Protein AF-A0AAU5LU42-F1 (afdb_monomer)

pLDDT: mean 83.73, std 10.4, range [56.16, 94.12]

Foldseek 3Di:
DDPVVVVVVLVVQQVVLLVVLLVQLLVLCCVQPVPFQDFDQDPVVRDTDGRHDPVSVVSSLVSLLVSLLVSLVRYDLCSQLVSNLVSNLVSQLVVVVVPDPPPCSVVVSVVSSVVSNVSSNVSSVVSVVVVPDDD

Nearest PDB structures (foldseek):
  3pmc-assembly1_B  TM=4.177E-01  e=9.826E+00  Bacillus anthracis

Mean predicted aligned error: 7.64 Å

Structure (mmCIF, N/CA/C/O backbone):
data_AF-A0AAU5LU42-F1
#
_entry.id   AF-A0AAU5LU42-F1
#
loop_
_atom_site.group_PDB
_atom_site.id
_atom_site.type_symbol
_atom_site.label_atom_id
_atom_site.label_alt_id
_atom_site.label_comp_id
_atom_site.label_asym_id
_atom_site.label_entity_id
_atom_site.label_seq_id
_atom_site.pdbx_PDB_ins_code
_atom_site.Cartn_x
_atom_site.Cartn_y
_atom_site.Cartn_z
_atom_site.occupancy
_atom_site.B_iso_or_equiv
_atom_site.auth_seq_id
_atom_site.auth_comp_id
_atom_site.auth_asym_id
_atom_site.auth_atom_id
_atom_site.pdbx_PDB_model_num
ATOM 1 N N . MET A 1 1 ? -8.216 -5.934 38.697 1.00 56.16 1 MET A N 1
ATOM 2 C CA . MET A 1 1 ? -7.639 -6.221 37.363 1.00 56.16 1 MET A CA 1
ATOM 3 C C . MET A 1 1 ? -6.883 -4.977 36.913 1.00 56.16 1 MET A C 1
ATOM 5 O O . MET A 1 1 ? -7.514 -3.939 36.776 1.00 56.16 1 MET A O 1
ATOM 9 N N . ASN A 1 2 ? -5.550 -5.034 36.809 1.00 65.69 2 ASN A N 1
ATOM 10 C CA . ASN A 1 2 ? -4.709 -3.834 36.674 1.00 65.69 2 ASN A CA 1
ATOM 11 C C . ASN A 1 2 ? -4.665 -3.318 35.228 1.00 65.69 2 ASN A C 1
ATOM 13 O O . ASN A 1 2 ? -4.512 -4.085 34.277 1.00 65.69 2 ASN A O 1
ATOM 17 N N . THR A 1 3 ? -4.756 -2.000 35.073 1.00 76.44 3 THR A N 1
ATOM 18 C CA . THR A 1 3 ? -4.705 -1.263 33.797 1.00 76.44 3 THR A CA 1
ATOM 19 C C . THR A 1 3 ? -3.445 -1.558 32.974 1.00 76.44 3 THR A C 1
ATOM 21 O O . THR A 1 3 ? -3.492 -1.578 31.743 1.00 76.44 3 THR A O 1
ATOM 24 N N . THR A 1 4 ? -2.337 -1.890 33.636 1.00 75.88 4 THR A N 1
ATOM 25 C CA . THR A 1 4 ? -1.060 -2.273 33.016 1.00 75.88 4 THR A CA 1
ATOM 26 C C . THR A 1 4 ? -1.141 -3.567 32.198 1.00 75.88 4 THR A C 1
ATOM 28 O O . THR A 1 4 ? -0.549 -3.654 31.122 1.00 75.88 4 THR A O 1
ATOM 31 N N . THR A 1 5 ? -1.915 -4.561 32.640 1.00 76.81 5 THR A N 1
ATOM 32 C CA . THR A 1 5 ? -2.048 -5.851 31.938 1.00 76.81 5 THR A CA 1
ATOM 33 C C . THR A 1 5 ? -2.877 -5.720 30.656 1.00 76.81 5 THR A C 1
ATOM 35 O O . THR A 1 5 ? -2.585 -6.372 29.652 1.00 76.81 5 THR A O 1
ATOM 38 N N . VAL A 1 6 ? -3.888 -4.844 30.667 1.00 73.69 6 VAL A N 1
ATOM 39 C CA . VAL A 1 6 ? -4.744 -4.554 29.504 1.00 73.69 6 VAL A CA 1
ATOM 40 C C . VAL A 1 6 ? -3.960 -3.793 28.432 1.00 73.69 6 VAL A C 1
ATOM 42 O O . VAL A 1 6 ? -3.995 -4.178 27.263 1.00 73.69 6 VAL A O 1
ATOM 45 N N . ALA A 1 7 ? -3.190 -2.773 28.827 1.00 71.62 7 ALA A N 1
ATOM 46 C CA . ALA A 1 7 ? -2.349 -2.005 27.907 1.00 71.62 7 ALA A CA 1
ATOM 47 C C . ALA A 1 7 ? -1.304 -2.888 27.205 1.00 71.62 7 ALA A C 1
ATOM 49 O O . ALA A 1 7 ? -1.154 -2.824 25.985 1.00 71.62 7 ALA A O 1
ATOM 50 N N . LYS A 1 8 ? -0.642 -3.780 27.955 1.00 73.56 8 LYS A N 1
ATOM 51 C CA . LYS A 1 8 ? 0.361 -4.705 27.408 1.00 73.56 8 LYS A CA 1
ATOM 52 C C . LYS A 1 8 ? -0.242 -5.697 26.406 1.00 73.56 8 LYS A C 1
ATOM 54 O O . LYS A 1 8 ? 0.364 -5.964 25.372 1.00 73.56 8 LYS A O 1
ATOM 59 N N . ARG A 1 9 ? -1.457 -6.199 26.668 1.00 77.31 9 ARG A N 1
ATOM 60 C CA . ARG A 1 9 ? -2.180 -7.086 25.740 1.00 77.31 9 ARG A CA 1
ATOM 61 C C . ARG A 1 9 ? -2.558 -6.366 24.443 1.00 77.31 9 ARG A C 1
ATOM 63 O O . ARG A 1 9 ? -2.361 -6.931 23.373 1.00 77.31 9 ARG A O 1
ATOM 70 N N . LYS A 1 10 ? -3.039 -5.122 24.539 1.00 78.25 10 LYS A N 1
ATOM 71 C CA . LYS A 1 10 ? -3.389 -4.291 23.376 1.00 78.25 10 LYS A CA 1
ATOM 72 C C . LYS A 1 10 ? -2.162 -3.957 22.517 1.00 78.25 10 LYS A C 1
ATOM 74 O O . LYS A 1 10 ? -2.229 -4.047 21.297 1.00 78.25 10 LYS A O 1
ATOM 79 N N . ALA A 1 11 ? -1.035 -3.627 23.149 1.00 78.94 11 ALA A N 1
ATOM 80 C CA . ALA A 1 11 ? 0.227 -3.400 22.446 1.00 78.94 11 ALA A CA 1
ATOM 81 C C . ALA A 1 11 ? 0.723 -4.673 21.737 1.00 78.94 11 ALA A C 1
ATOM 83 O O . ALA A 1 11 ? 1.145 -4.612 20.587 1.00 78.94 11 ALA A O 1
ATOM 84 N N . GLY A 1 12 ? 0.609 -5.835 22.392 1.00 82.38 12 GLY A N 1
ATOM 85 C CA . GLY A 1 12 ? 0.954 -7.124 21.789 1.00 82.38 12 GLY A CA 1
ATOM 86 C C . GLY A 1 12 ? 0.095 -7.469 20.568 1.00 82.38 12 GLY A C 1
ATOM 87 O O . GLY A 1 12 ? 0.631 -7.906 19.553 1.00 82.38 12 GLY A O 1
ATOM 88 N N . SER A 1 13 ? -1.221 -7.232 20.629 1.00 85.56 13 SER A N 1
ATOM 89 C CA . SER A 1 13 ? -2.112 -7.467 19.485 1.00 85.56 13 SER A CA 1
ATOM 90 C C . SER A 1 13 ? -1.871 -6.492 18.331 1.00 85.56 13 SER A C 1
ATOM 92 O O . SER A 1 13 ? -1.933 -6.903 17.176 1.00 85.56 13 SER A O 1
ATOM 94 N N . GLU A 1 14 ? -1.567 -5.224 18.632 1.00 89.19 14 GLU A N 1
ATOM 95 C CA . GLU A 1 14 ? -1.242 -4.220 17.610 1.00 89.19 14 GLU A CA 1
ATOM 96 C C . GLU A 1 14 ? 0.064 -4.581 16.893 1.00 89.19 14 GLU A C 1
ATOM 98 O O . GLU A 1 14 ? 0.116 -4.560 15.668 1.00 89.19 14 GLU A O 1
ATOM 103 N N . LEU A 1 15 ? 1.097 -4.988 17.640 1.00 90.81 15 LEU A N 1
ATOM 104 C CA . LEU A 1 15 ? 2.370 -5.420 17.064 1.00 90.81 15 LEU A CA 1
ATOM 105 C C . LEU A 1 15 ? 2.199 -6.657 16.176 1.00 90.81 15 LEU A C 1
ATOM 107 O O . LEU A 1 15 ? 2.708 -6.685 15.060 1.00 90.81 15 LEU A O 1
ATOM 111 N N . ALA A 1 16 ? 1.462 -7.667 16.646 1.00 91.56 16 ALA A N 1
ATOM 112 C CA . ALA A 1 16 ? 1.197 -8.867 15.857 1.00 91.56 16 ALA A CA 1
ATOM 113 C C . ALA A 1 16 ? 0.452 -8.538 14.554 1.00 91.56 16 ALA A C 1
ATOM 115 O O . ALA A 1 16 ? 0.793 -9.060 13.493 1.00 91.56 16 ALA A O 1
ATOM 116 N N . GLY A 1 17 ? -0.533 -7.639 14.612 1.00 91.56 17 GLY A N 1
ATOM 117 C CA . GLY A 1 17 ? -1.244 -7.203 13.417 1.00 91.56 17 GLY A CA 1
ATOM 118 C C . GLY A 1 17 ? -0.392 -6.332 12.488 1.00 91.56 17 GLY A C 1
ATOM 119 O O . GLY A 1 17 ? -0.487 -6.495 11.275 1.00 91.56 17 GLY A O 1
ATOM 120 N N . ALA A 1 18 ? 0.494 -5.484 13.019 1.00 91.12 18 ALA A N 1
ATOM 121 C CA . ALA A 1 18 ? 1.462 -4.729 12.223 1.00 91.12 18 ALA A CA 1
ATOM 122 C C . ALA A 1 18 ? 2.446 -5.656 11.489 1.00 91.12 18 ALA A C 1
ATOM 124 O O . ALA A 1 18 ? 2.727 -5.445 10.312 1.00 91.12 18 ALA A O 1
ATOM 125 N N . LEU A 1 19 ? 2.919 -6.718 12.150 1.00 93.62 19 LEU A N 1
ATOM 126 C CA . LEU A 1 19 ? 3.769 -7.737 11.527 1.00 93.62 19 LEU A CA 1
ATOM 127 C C . LEU A 1 19 ? 3.023 -8.503 10.430 1.00 93.62 19 LEU A C 1
ATOM 129 O O . LEU A 1 19 ? 3.553 -8.671 9.335 1.00 93.62 19 LEU A O 1
ATOM 133 N N . ALA A 1 20 ? 1.781 -8.920 10.685 1.00 93.88 20 ALA A N 1
ATOM 134 C CA . ALA A 1 20 ? 0.955 -9.573 9.670 1.00 93.88 20 ALA A CA 1
ATOM 135 C C . ALA A 1 20 ? 0.710 -8.656 8.457 1.00 93.88 20 ALA A C 1
ATOM 137 O O . ALA A 1 20 ? 0.794 -9.106 7.315 1.00 93.88 20 ALA A O 1
ATOM 138 N N . LEU A 1 21 ? 0.466 -7.364 8.698 1.00 94.12 21 LEU A N 1
ATOM 139 C CA . LEU A 1 21 ? 0.312 -6.355 7.652 1.00 94.12 21 LEU A CA 1
ATOM 140 C C . LEU A 1 21 ? 1.599 -6.167 6.841 1.00 94.12 21 LEU A C 1
ATOM 142 O O . LEU A 1 21 ? 1.535 -6.077 5.615 1.00 94.12 21 LEU A O 1
ATOM 146 N N . ALA A 1 22 ? 2.757 -6.137 7.501 1.00 92.88 22 ALA A N 1
ATOM 147 C CA . ALA A 1 22 ? 4.048 -6.058 6.829 1.00 92.88 22 ALA A CA 1
ATOM 148 C C . ALA A 1 22 ? 4.255 -7.262 5.898 1.00 92.88 22 ALA A C 1
ATOM 150 O O . ALA A 1 22 ? 4.528 -7.085 4.713 1.00 92.88 22 ALA A O 1
ATOM 151 N N . VAL A 1 23 ? 4.030 -8.481 6.398 1.00 93.50 23 VAL A N 1
ATOM 152 C CA . VA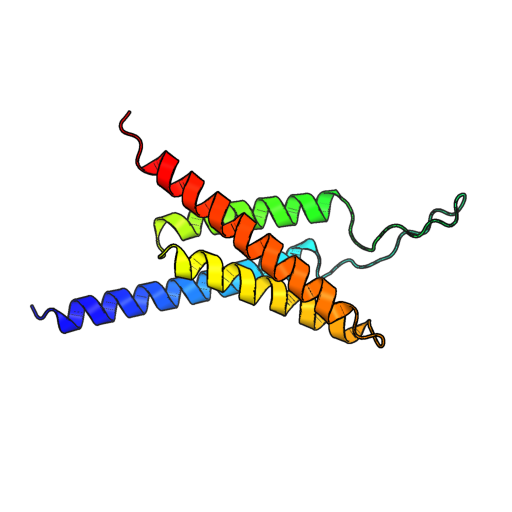L A 1 23 ? 4.145 -9.707 5.592 1.00 93.50 23 VAL A CA 1
ATOM 153 C C . VAL A 1 23 ? 3.184 -9.681 4.403 1.00 93.50 23 VAL A C 1
ATOM 155 O O . VAL A 1 23 ? 3.606 -9.947 3.283 1.00 93.50 23 VAL A O 1
ATOM 158 N N . ALA A 1 24 ? 1.918 -9.308 4.611 1.00 93.12 24 ALA A N 1
ATOM 159 C CA . ALA A 1 24 ? 0.931 -9.231 3.533 1.00 93.12 24 ALA A CA 1
ATOM 160 C C . ALA A 1 24 ? 1.307 -8.188 2.464 1.00 93.12 24 ALA A C 1
ATOM 162 O O . ALA A 1 24 ? 1.178 -8.443 1.267 1.00 93.12 24 ALA A O 1
ATOM 163 N N . THR A 1 25 ? 1.811 -7.027 2.888 1.00 91.12 25 THR A N 1
ATOM 164 C CA . THR A 1 25 ? 2.233 -5.952 1.978 1.00 91.12 25 THR A CA 1
ATOM 165 C C . THR A 1 25 ? 3.439 -6.382 1.144 1.00 91.12 25 THR A C 1
ATOM 167 O O . THR A 1 25 ? 3.420 -6.240 -0.077 1.00 91.12 25 THR A O 1
ATOM 170 N N . GLY A 1 26 ? 4.460 -6.964 1.781 1.00 89.00 26 GLY A N 1
ATOM 171 C CA . GLY A 1 26 ? 5.636 -7.487 1.082 1.00 89.00 26 GLY A CA 1
ATOM 172 C C . GLY A 1 26 ? 5.287 -8.637 0.135 1.00 89.00 26 GLY A C 1
ATOM 173 O O . GLY A 1 26 ? 5.724 -8.650 -1.010 1.00 89.00 26 GLY A O 1
ATOM 174 N N . ALA A 1 27 ? 4.424 -9.564 0.560 1.00 90.25 27 ALA A N 1
ATOM 175 C CA . ALA A 1 27 ? 3.953 -10.653 -0.295 1.00 90.25 27 ALA A CA 1
ATOM 176 C C . ALA A 1 27 ? 3.176 -10.147 -1.522 1.00 90.25 27 ALA A C 1
ATOM 178 O O . ALA A 1 27 ? 3.251 -10.757 -2.583 1.00 90.25 27 ALA A O 1
ATOM 179 N N . THR A 1 28 ? 2.466 -9.019 -1.402 1.00 90.62 28 THR A N 1
ATOM 180 C CA . THR A 1 28 ? 1.753 -8.404 -2.533 1.00 90.62 28 THR A CA 1
ATOM 181 C C . THR A 1 28 ? 2.725 -7.914 -3.606 1.00 90.62 28 THR A C 1
ATOM 183 O O . THR A 1 28 ? 2.473 -8.125 -4.789 1.00 90.62 28 THR A O 1
ATOM 186 N N . TRP A 1 29 ? 3.858 -7.324 -3.207 1.00 86.94 29 TRP A N 1
ATOM 187 C CA . TRP A 1 29 ? 4.927 -6.958 -4.138 1.00 86.94 29 TRP A CA 1
ATOM 188 C C . TRP A 1 29 ? 5.445 -8.188 -4.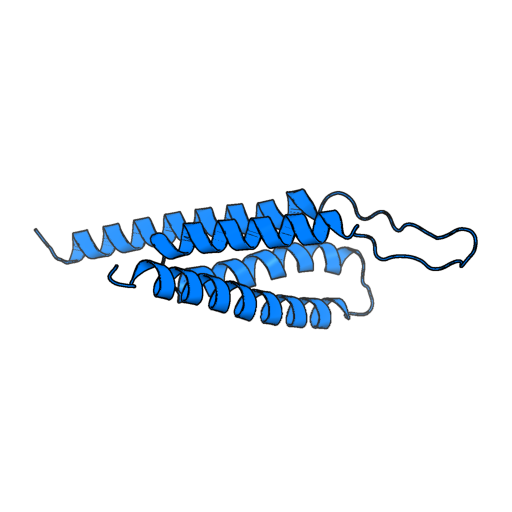894 1.00 86.94 29 TRP A C 1
ATOM 190 O O . TRP A 1 29 ? 5.346 -8.255 -6.119 1.00 86.94 29 TRP A O 1
ATOM 200 N N . TYR A 1 30 ? 5.913 -9.200 -4.160 1.00 84.50 30 TYR A N 1
ATOM 201 C CA . TYR A 1 30 ? 6.511 -10.390 -4.766 1.00 84.50 30 TYR A CA 1
ATOM 202 C C . TYR A 1 30 ? 5.524 -11.227 -5.582 1.00 84.50 30 TYR A C 1
ATOM 204 O O . TYR A 1 30 ? 5.926 -11.829 -6.568 1.00 84.50 30 TYR A O 1
ATOM 212 N N . GLY A 1 31 ? 4.244 -11.261 -5.206 1.00 86.12 31 GLY A N 1
ATOM 213 C CA . GLY A 1 31 ? 3.220 -12.033 -5.911 1.00 86.12 31 GLY A CA 1
ATOM 214 C C . GLY A 1 31 ? 2.766 -11.418 -7.236 1.00 86.12 31 GLY A C 1
ATOM 215 O O . GLY A 1 31 ? 2.296 -12.146 -8.108 1.00 86.12 31 GLY A O 1
ATOM 216 N N . TRP A 1 32 ? 2.911 -10.102 -7.411 1.00 86.75 32 TRP A N 1
ATOM 217 C CA . TRP A 1 32 ? 2.426 -9.406 -8.608 1.00 86.75 32 TRP A CA 1
ATOM 218 C C . TRP A 1 32 ? 3.530 -8.833 -9.485 1.00 86.75 32 TRP A C 1
ATOM 220 O O . TRP A 1 32 ? 3.429 -8.931 -10.702 1.00 86.75 32 TRP A O 1
ATOM 230 N N . LEU A 1 33 ? 4.546 -8.218 -8.879 1.00 81.31 33 LEU A N 1
ATOM 231 C CA . LEU A 1 33 ? 5.551 -7.421 -9.586 1.00 81.31 33 LEU A CA 1
ATOM 232 C C . LEU A 1 33 ? 6.970 -7.977 -9.410 1.00 81.31 33 LEU A C 1
ATOM 234 O O . LEU A 1 33 ? 7.827 -7.732 -10.245 1.00 81.31 33 LEU A O 1
ATOM 238 N N . GLY A 1 34 ? 7.233 -8.761 -8.363 1.00 74.38 34 GLY A N 1
ATOM 239 C CA . GLY A 1 34 ? 8.585 -9.257 -8.086 1.00 74.38 34 GLY A CA 1
ATOM 240 C C . GLY A 1 34 ? 9.062 -10.441 -8.941 1.00 74.38 34 GLY A C 1
ATOM 241 O O . GLY A 1 34 ? 10.230 -10.801 -8.837 1.00 74.38 34 GLY A O 1
ATOM 242 N N . TRP A 1 35 ? 8.203 -11.086 -9.744 1.00 72.81 35 TRP A N 1
ATOM 243 C CA . TRP A 1 35 ? 8.547 -12.349 -10.428 1.00 72.81 35 TRP A CA 1
ATOM 244 C C . TRP A 1 35 ? 8.631 -12.269 -11.955 1.00 72.81 35 TRP A C 1
ATOM 246 O O . TRP A 1 35 ? 9.409 -13.016 -12.544 1.00 72.81 35 TRP A O 1
ATOM 256 N N . ASP A 1 36 ? 7.882 -11.375 -12.599 1.00 67.12 36 ASP A N 1
ATOM 257 C CA . ASP A 1 36 ? 7.955 -11.163 -14.044 1.00 67.12 36 ASP A CA 1
ATOM 258 C C . ASP A 1 36 ? 8.352 -9.715 -14.322 1.00 67.12 36 ASP A C 1
ATOM 260 O O . ASP A 1 36 ? 7.605 -8.780 -14.044 1.00 67.12 36 ASP A O 1
ATOM 264 N N . THR A 1 37 ? 9.583 -9.555 -14.800 1.00 63.31 37 THR A N 1
ATOM 265 C CA . THR A 1 37 ? 10.199 -8.271 -15.156 1.00 63.31 37 THR A CA 1
ATOM 266 C C . THR A 1 37 ? 10.648 -8.252 -16.620 1.00 63.31 37 THR A C 1
ATOM 268 O O . THR A 1 37 ? 11.506 -7.452 -17.012 1.00 63.31 37 THR A O 1
ATOM 271 N N . GLN A 1 38 ? 10.108 -9.151 -17.451 1.00 63.84 38 GLN A N 1
ATOM 272 C CA . GLN A 1 38 ? 10.481 -9.238 -18.859 1.00 63.84 38 GLN A CA 1
ATOM 273 C C . GLN A 1 38 ? 10.014 -7.979 -19.600 1.00 63.84 38 GLN A C 1
ATOM 275 O O . GLN A 1 38 ? 8.841 -7.619 -19.599 1.00 63.84 38 GLN A O 1
ATOM 280 N N . ARG A 1 39 ? 10.948 -7.282 -20.254 1.00 59.94 39 ARG A N 1
ATOM 281 C CA . ARG A 1 39 ? 10.603 -6.147 -21.116 1.00 59.94 39 ARG A CA 1
ATOM 282 C C . ARG A 1 39 ? 10.124 -6.665 -22.462 1.00 59.94 39 ARG A C 1
ATOM 284 O O . ARG A 1 39 ? 10.912 -7.225 -23.223 1.00 59.94 39 ARG A O 1
ATOM 291 N N . THR A 1 40 ? 8.866 -6.401 -22.784 1.00 62.25 40 THR A N 1
ATOM 292 C CA . THR A 1 40 ? 8.350 -6.625 -24.133 1.00 62.25 40 THR A CA 1
ATOM 293 C C . THR A 1 40 ? 8.861 -5.519 -25.053 1.00 62.25 40 THR A C 1
ATOM 295 O O . THR A 1 40 ? 8.672 -4.326 -24.793 1.00 62.25 40 THR A O 1
ATOM 298 N N . ILE A 1 41 ? 9.532 -5.921 -26.130 1.00 62.47 41 ILE A N 1
ATOM 299 C CA . ILE A 1 41 ? 9.969 -5.023 -27.198 1.00 62.47 41 ILE A CA 1
ATOM 300 C C . ILE A 1 41 ? 9.004 -5.210 -28.357 1.00 62.47 41 ILE A C 1
ATOM 302 O O . ILE A 1 41 ? 8.887 -6.310 -28.899 1.00 62.47 41 ILE A O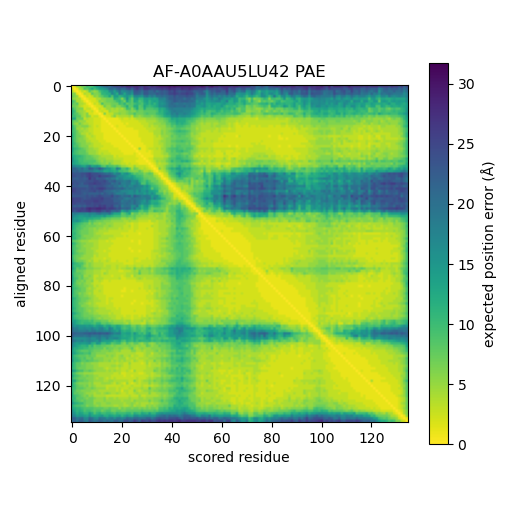 1
ATOM 306 N N . ASP A 1 42 ? 8.317 -4.137 -28.736 1.00 65.81 42 ASP A N 1
ATOM 307 C CA . ASP A 1 42 ? 7.525 -4.133 -29.958 1.00 65.81 42 ASP A CA 1
ATOM 308 C C . ASP A 1 42 ? 8.479 -4.252 -31.167 1.00 65.81 42 ASP A C 1
ATOM 310 O O . ASP A 1 42 ? 9.335 -3.382 -31.365 1.00 65.81 42 ASP A O 1
ATOM 314 N N . PRO A 1 43 ? 8.365 -5.311 -31.988 1.00 66.69 43 PRO A N 1
ATOM 315 C CA . PRO A 1 43 ? 9.280 -5.542 -33.100 1.00 66.69 43 PRO A CA 1
ATOM 316 C C . PRO A 1 43 ? 9.151 -4.496 -34.219 1.00 66.69 43 PRO A C 1
ATOM 318 O O . PRO A 1 43 ? 10.101 -4.317 -34.979 1.00 66.69 43 PRO A O 1
ATOM 321 N N . ILE A 1 44 ? 8.020 -3.791 -34.319 1.00 74.44 44 ILE A N 1
ATOM 322 C CA . ILE A 1 44 ? 7.731 -2.807 -35.370 1.00 74.44 44 ILE A CA 1
ATOM 323 C C . ILE A 1 44 ? 8.132 -1.404 -34.920 1.00 74.44 44 ILE A C 1
ATOM 325 O O . ILE A 1 44 ? 8.796 -0.682 -35.662 1.00 74.44 44 ILE A O 1
ATOM 329 N N . THR A 1 45 ? 7.734 -1.006 -33.712 1.00 77.06 45 THR A N 1
ATOM 330 C CA . THR A 1 45 ? 7.984 0.357 -33.216 1.00 77.06 45 THR A CA 1
ATOM 331 C C . THR A 1 45 ? 9.303 0.487 -32.458 1.00 77.06 45 THR A C 1
ATOM 333 O O . THR A 1 45 ? 9.722 1.604 -32.162 1.00 77.06 45 THR A O 1
ATOM 336 N N . GLN A 1 46 ? 9.963 -0.637 -32.142 1.00 68.12 46 GLN A N 1
ATOM 337 C CA . GLN A 1 46 ? 11.150 -0.708 -31.277 1.00 68.12 46 GLN A CA 1
ATOM 338 C C . GLN A 1 46 ? 10.927 -0.053 -29.900 1.00 68.12 46 GLN A C 1
ATOM 340 O O . GLN A 1 46 ? 11.880 0.220 -29.168 1.00 68.12 46 GLN A O 1
ATOM 345 N N . HIS A 1 47 ? 9.669 0.191 -29.516 1.00 57.91 47 HIS A N 1
ATOM 346 C CA . HIS A 1 47 ? 9.327 0.689 -28.196 1.00 57.91 47 HIS A CA 1
ATOM 347 C C . HIS A 1 47 ? 9.449 -0.450 -27.187 1.00 57.91 47 HIS A C 1
ATOM 349 O O . HIS A 1 47 ? 8.774 -1.479 -27.281 1.00 57.91 47 HIS A O 1
ATOM 355 N N . SER A 1 48 ? 10.308 -0.246 -26.193 1.00 59.16 48 SER A N 1
ATOM 356 C CA . SER A 1 48 ? 10.332 -1.087 -25.006 1.00 59.16 48 SER A CA 1
ATOM 357 C C . SER A 1 48 ? 9.201 -0.644 -24.085 1.00 59.16 48 SER A C 1
ATOM 359 O O . SER A 1 48 ? 9.200 0.483 -23.586 1.00 59.16 48 SER A O 1
ATOM 361 N N . THR A 1 49 ? 8.227 -1.525 -23.875 1.00 60.84 49 THR A N 1
ATOM 362 C CA . THR A 1 49 ? 7.223 -1.317 -22.830 1.00 60.84 49 THR A CA 1
ATOM 363 C C . THR A 1 49 ? 7.852 -1.680 -21.485 1.00 60.84 49 THR A C 1
ATOM 365 O O . THR A 1 49 ? 8.747 -2.529 -21.413 1.00 60.84 49 THR A O 1
ATOM 368 N N . GLY A 1 50 ? 7.440 -0.980 -20.424 1.00 61.22 50 GLY A N 1
ATOM 369 C CA . GLY A 1 50 ? 7.916 -1.251 -19.070 1.00 61.22 50 GLY A CA 1
ATOM 370 C C . GLY A 1 50 ? 7.745 -2.731 -18.689 1.00 61.22 50 GLY A C 1
ATOM 371 O O . GLY A 1 50 ? 6.873 -3.399 -19.234 1.00 61.22 50 GLY A O 1
ATOM 372 N N . PRO A 1 51 ? 8.557 -3.245 -17.752 1.00 69.31 51 PRO A N 1
ATOM 373 C CA . PRO A 1 51 ? 8.631 -4.673 -17.425 1.00 69.31 51 PRO A CA 1
ATOM 374 C C . PRO A 1 51 ? 7.370 -5.258 -16.763 1.00 69.31 51 PRO A C 1
ATOM 376 O O . PRO A 1 51 ? 7.359 -6.442 -16.459 1.00 69.31 51 PRO A O 1
ATOM 379 N N . TYR A 1 52 ? 6.342 -4.442 -16.505 1.00 73.44 52 TYR A N 1
ATOM 380 C CA . TYR A 1 52 ? 5.100 -4.856 -15.855 1.00 73.44 52 TYR A CA 1
ATOM 381 C C . TYR A 1 52 ? 3.921 -4.684 -16.801 1.00 73.44 52 TYR A C 1
ATOM 383 O O . TYR A 1 52 ? 3.705 -3.603 -17.358 1.00 73.44 52 TYR A O 1
ATOM 391 N N . GLU A 1 53 ? 3.105 -5.723 -16.902 1.00 80.75 53 GLU A N 1
ATOM 392 C CA . GLU A 1 53 ? 1.860 -5.687 -17.650 1.00 80.75 53 GLU A CA 1
ATOM 393 C C . GLU A 1 53 ? 0.772 -4.910 -16.878 1.00 80.75 53 GLU A C 1
ATOM 395 O O . GLU A 1 53 ? 0.701 -4.985 -15.643 1.00 80.75 53 GLU A O 1
ATOM 400 N N . PRO A 1 54 ? -0.150 -4.202 -17.563 1.00 82.25 54 PRO A N 1
ATOM 401 C CA . PRO A 1 54 ? -1.191 -3.412 -16.900 1.00 82.25 54 PRO A CA 1
ATOM 402 C C . PRO A 1 54 ? -2.041 -4.212 -15.902 1.00 82.25 54 PRO A C 1
ATOM 404 O O . PRO A 1 54 ? -2.420 -3.697 -14.849 1.00 82.25 54 PRO A O 1
ATOM 407 N N . TRP A 1 55 ? -2.319 -5.487 -16.195 1.00 80.81 55 TRP A N 1
ATOM 408 C CA . TRP A 1 55 ? -3.107 -6.350 -15.313 1.00 80.81 55 TRP A CA 1
ATOM 409 C C . TRP A 1 55 ? -2.375 -6.685 -14.005 1.00 80.81 55 TRP A C 1
ATOM 411 O O . TRP A 1 55 ? -3.030 -6.790 -12.967 1.00 80.81 55 TRP A O 1
ATOM 421 N N . GLN A 1 56 ? -1.039 -6.791 -14.021 1.00 86.00 56 GLN A N 1
ATOM 422 C CA . GLN A 1 56 ? -0.241 -7.037 -12.815 1.00 86.00 56 GLN A CA 1
ATOM 423 C C . GLN A 1 56 ? -0.302 -5.838 -11.876 1.00 86.00 56 GLN A C 1
ATOM 425 O O . GLN A 1 56 ? -0.500 -5.988 -10.671 1.00 86.00 56 GLN A O 1
ATOM 430 N N . VAL A 1 57 ? -0.200 -4.631 -12.437 1.00 85.69 57 VAL A N 1
ATOM 431 C CA . VAL A 1 57 ? -0.289 -3.381 -11.673 1.00 85.69 57 VAL A CA 1
ATOM 432 C C . VAL A 1 57 ? -1.681 -3.220 -11.062 1.00 85.69 57 VAL A C 1
ATOM 434 O O . VAL A 1 57 ? -1.802 -2.909 -9.876 1.00 85.69 57 VAL A O 1
ATOM 437 N N . VAL A 1 58 ? -2.739 -3.480 -11.838 1.00 87.81 58 VAL A N 1
ATOM 438 C CA . VAL A 1 58 ? -4.125 -3.415 -11.343 1.00 87.81 58 VAL A CA 1
ATOM 439 C C . VAL A 1 58 ? -4.375 -4.463 -10.256 1.00 87.81 58 VAL A C 1
ATOM 441 O O . VAL A 1 58 ? -4.963 -4.137 -9.225 1.00 87.81 58 VAL A O 1
ATOM 444 N N . GLY A 1 59 ? -3.898 -5.697 -10.442 1.00 89.25 59 GLY A N 1
ATOM 445 C CA . GLY A 1 59 ? -4.001 -6.765 -9.446 1.00 89.25 59 GLY A CA 1
ATOM 446 C C . GLY A 1 59 ? -3.261 -6.442 -8.146 1.00 89.25 59 GLY A C 1
ATOM 447 O O . GLY A 1 59 ? -3.819 -6.600 -7.055 1.00 89.25 59 GLY A O 1
ATOM 448 N N . CYS A 1 60 ? -2.047 -5.900 -8.254 1.00 90.94 60 CYS A N 1
ATOM 449 C CA . CYS A 1 60 ? -1.263 -5.412 -7.121 1.00 90.94 60 CYS A CA 1
ATOM 450 C C . CYS A 1 60 ? -2.020 -4.321 -6.351 1.00 90.94 60 CYS A C 1
ATOM 452 O O . CYS A 1 60 ? -2.233 -4.445 -5.143 1.00 90.94 60 CYS A O 1
ATOM 454 N N . LEU A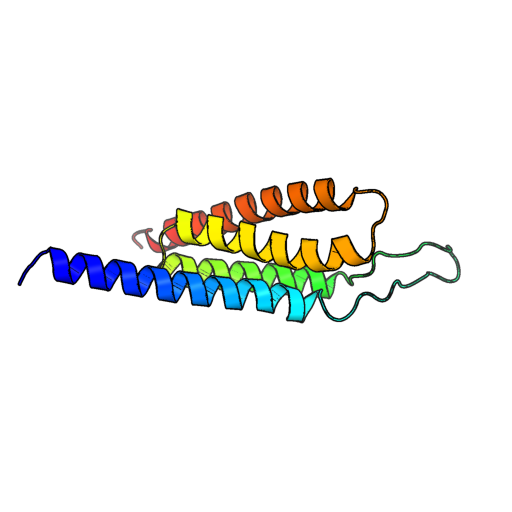 1 61 ? -2.515 -3.297 -7.056 1.00 90.06 61 LEU A N 1
ATOM 455 C CA . LEU A 1 61 ? -3.268 -2.198 -6.453 1.00 90.06 61 LEU A CA 1
ATOM 456 C C . LEU A 1 61 ? -4.538 -2.694 -5.749 1.00 90.06 61 LEU A C 1
ATOM 458 O O . LEU A 1 61 ? -4.788 -2.329 -4.600 1.00 90.06 61 LEU A O 1
ATOM 462 N N . ALA A 1 62 ? -5.321 -3.553 -6.406 1.00 92.69 62 ALA A N 1
ATOM 463 C CA . ALA A 1 62 ? -6.537 -4.122 -5.830 1.00 92.69 62 ALA A CA 1
ATOM 464 C C . ALA A 1 62 ? -6.241 -4.930 -4.554 1.00 92.69 62 ALA A C 1
ATOM 466 O O . ALA A 1 62 ? -6.956 -4.808 -3.556 1.00 92.69 62 ALA A O 1
ATOM 467 N N . THR A 1 63 ? -5.152 -5.702 -4.557 1.00 93.75 63 THR A N 1
ATOM 468 C CA . THR A 1 63 ? -4.714 -6.489 -3.396 1.00 93.75 63 THR A CA 1
ATOM 469 C C . THR A 1 63 ? -4.292 -5.582 -2.238 1.00 93.75 63 THR A C 1
ATOM 471 O O . THR A 1 63 ? -4.735 -5.790 -1.109 1.00 93.75 63 THR A O 1
ATOM 474 N N . LEU A 1 64 ? -3.512 -4.527 -2.502 1.00 90.69 64 LEU A N 1
ATOM 475 C CA . LEU A 1 64 ? -3.116 -3.547 -1.482 1.00 90.69 64 LEU A CA 1
ATOM 476 C C . LEU A 1 64 ? -4.327 -2.837 -0.865 1.00 90.69 64 LEU A C 1
ATOM 478 O O . LEU A 1 64 ? -4.382 -2.667 0.353 1.00 90.69 64 LEU A O 1
ATOM 482 N N . VAL A 1 65 ? -5.318 -2.463 -1.679 1.00 92.56 65 VAL A N 1
ATOM 483 C CA . VAL A 1 65 ? -6.571 -1.864 -1.195 1.00 92.56 65 VAL A CA 1
ATOM 484 C C . VAL A 1 65 ? -7.311 -2.832 -0.273 1.00 92.56 65 VAL A C 1
ATOM 486 O O . VAL A 1 65 ? -7.703 -2.444 0.827 1.00 92.56 65 VAL A O 1
ATOM 489 N N . ALA A 1 66 ? -7.454 -4.100 -0.665 1.00 93.50 66 ALA A N 1
ATOM 490 C CA . ALA A 1 66 ? -8.099 -5.113 0.169 1.00 93.50 66 ALA A CA 1
ATOM 491 C C . ALA A 1 66 ? -7.361 -5.316 1.506 1.00 93.50 66 ALA A C 1
ATOM 493 O O . ALA A 1 66 ? -7.992 -5.344 2.566 1.00 93.50 66 ALA A O 1
ATOM 494 N N . VAL A 1 67 ? -6.025 -5.385 1.476 1.00 93.44 67 VAL A N 1
ATOM 495 C CA . VAL A 1 67 ? -5.182 -5.477 2.678 1.00 93.44 67 VAL A CA 1
ATOM 496 C C . VAL A 1 67 ? -5.393 -4.266 3.593 1.00 93.44 67 VAL A C 1
ATOM 498 O O . VAL A 1 67 ? -5.607 -4.443 4.795 1.00 93.44 67 VAL A O 1
ATOM 501 N N . ALA A 1 68 ? -5.403 -3.047 3.044 1.00 90.31 68 ALA A N 1
ATOM 502 C CA . ALA A 1 68 ? -5.623 -1.819 3.809 1.00 90.31 68 ALA A CA 1
ATOM 503 C C . ALA A 1 68 ? -7.020 -1.773 4.447 1.00 90.31 68 ALA A C 1
ATOM 505 O O . ALA A 1 68 ? -7.147 -1.429 5.623 1.00 90.31 68 ALA A O 1
ATOM 506 N N . ILE A 1 69 ? -8.062 -2.171 3.706 1.00 92.19 69 ILE A N 1
ATOM 507 C CA . ILE A 1 69 ? -9.441 -2.268 4.210 1.00 92.19 69 ILE A CA 1
ATOM 508 C C . ILE A 1 69 ? -9.491 -3.221 5.408 1.00 92.19 69 ILE A C 1
ATOM 510 O O . ILE A 1 69 ? -9.943 -2.829 6.484 1.00 92.19 69 ILE A O 1
ATOM 514 N N . VAL A 1 70 ? -8.972 -4.445 5.268 1.00 92.75 70 VAL A N 1
ATOM 515 C CA . VAL A 1 70 ? -8.982 -5.447 6.348 1.00 92.75 70 VAL A CA 1
ATOM 516 C C . VAL A 1 70 ? -8.196 -4.959 7.569 1.00 92.75 70 VAL A C 1
ATOM 518 O O . VAL A 1 70 ? -8.665 -5.085 8.703 1.00 92.75 70 VAL A O 1
ATOM 521 N N .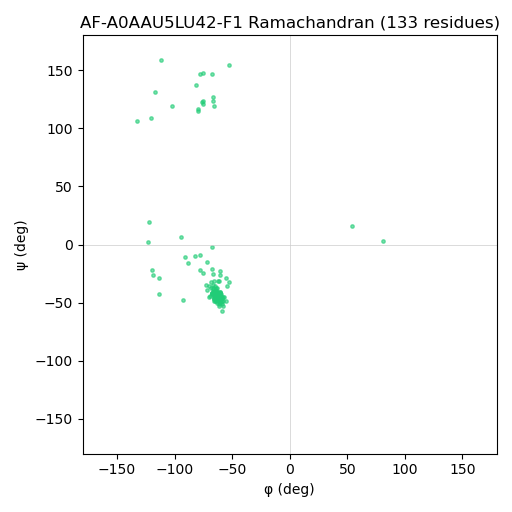 ALA A 1 71 ? -7.024 -4.359 7.351 1.00 89.56 71 ALA A N 1
ATOM 522 C CA . ALA A 1 71 ? -6.190 -3.815 8.416 1.00 89.56 71 ALA A CA 1
ATOM 523 C C . ALA A 1 71 ? -6.863 -2.642 9.148 1.00 89.56 71 ALA A C 1
ATOM 525 O O . ALA A 1 71 ? -6.748 -2.533 10.372 1.00 89.56 71 ALA A O 1
ATOM 526 N N . SER A 1 72 ? -7.618 -1.803 8.431 1.00 90.19 72 SER A N 1
ATOM 527 C CA . SER A 1 72 ? -8.280 -0.614 8.982 1.00 90.19 72 SER A CA 1
ATOM 528 C C . SER A 1 72 ? -9.286 -0.918 10.096 1.00 90.19 72 SER A C 1
ATOM 530 O O . SER A 1 72 ? -9.498 -0.068 10.965 1.00 90.19 72 SER A O 1
ATOM 532 N N . PHE A 1 73 ? -9.861 -2.128 10.095 1.00 89.62 73 PHE A N 1
ATOM 533 C CA . PHE A 1 73 ? -10.814 -2.587 11.105 1.00 89.62 73 PHE A CA 1
ATOM 534 C C . PHE A 1 73 ? -10.158 -3.005 12.422 1.00 89.62 73 PHE A C 1
ATOM 536 O O . PHE A 1 73 ? -10.836 -3.056 13.447 1.00 89.62 73 PHE A O 1
ATOM 543 N N . ARG A 1 74 ? -8.862 -3.344 12.413 1.00 87.00 74 ARG A N 1
ATOM 544 C CA . ARG A 1 74 ? -8.172 -3.890 13.595 1.00 87.00 74 ARG A CA 1
ATOM 545 C C . ARG A 1 74 ? -7.017 -3.041 14.101 1.00 87.00 74 ARG A C 1
ATOM 547 O O . ARG A 1 74 ? -6.715 -3.127 15.286 1.00 87.00 74 ARG A O 1
ATOM 554 N N . LEU A 1 75 ? -6.393 -2.249 13.235 1.00 89.06 75 LEU A N 1
ATOM 555 C CA . LEU A 1 75 ? -5.179 -1.496 13.543 1.00 89.06 75 LEU A CA 1
ATOM 556 C C . LEU A 1 75 ? -5.423 0.005 13.569 1.00 89.06 75 LEU A C 1
ATOM 558 O O . LEU A 1 75 ? -6.372 0.532 12.977 1.00 89.06 75 LEU A O 1
ATOM 562 N N . HIS A 1 76 ? -4.534 0.718 14.252 1.00 89.94 76 HIS A N 1
ATOM 563 C CA . HIS A 1 76 ? -4.534 2.172 14.263 1.00 89.94 76 HIS A CA 1
ATOM 564 C C . HIS A 1 76 ? -4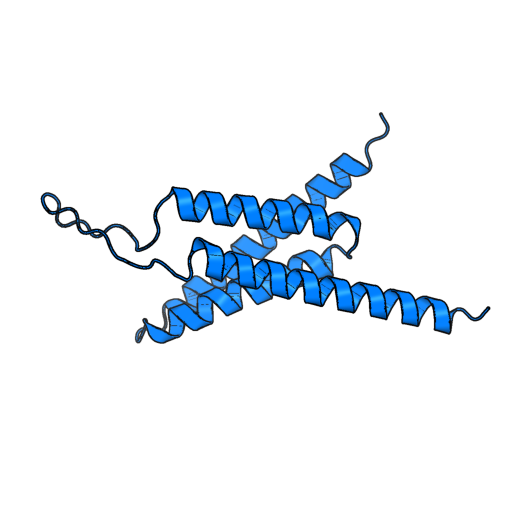.169 2.752 12.882 1.00 89.94 76 HIS A C 1
ATOM 566 O O . HIS A 1 76 ? -3.357 2.188 12.153 1.00 89.94 76 HIS A O 1
ATOM 572 N N . LEU A 1 77 ? -4.744 3.912 12.527 1.00 90.25 77 LEU A N 1
ATOM 573 C CA . LEU A 1 77 ? -4.588 4.539 11.202 1.00 90.25 77 LEU A CA 1
ATOM 574 C C . LEU A 1 77 ? -3.114 4.746 10.852 1.00 90.25 77 LEU A C 1
ATOM 576 O O . LEU A 1 77 ? -2.669 4.373 9.773 1.00 90.25 77 LEU A O 1
ATOM 580 N N . VAL A 1 78 ? -2.362 5.312 11.797 1.00 92.38 78 VAL A N 1
ATOM 581 C CA . VAL A 1 78 ? -0.935 5.597 11.617 1.00 92.38 78 VAL A CA 1
ATOM 582 C C . VAL A 1 78 ? -0.140 4.304 11.425 1.00 92.38 78 VAL A C 1
ATOM 584 O O . VAL A 1 78 ? 0.757 4.280 10.592 1.00 92.38 78 VAL A O 1
ATOM 587 N N . THR A 1 79 ? -0.500 3.222 12.128 1.00 89.94 79 THR A N 1
ATOM 588 C CA . THR A 1 79 ? 0.143 1.909 11.967 1.00 89.94 79 THR A CA 1
ATOM 589 C C . THR A 1 79 ? -0.048 1.393 10.545 1.00 89.94 79 THR A C 1
ATOM 591 O O . THR A 1 79 ? 0.925 1.010 9.905 1.00 89.94 79 THR A O 1
ATOM 594 N N . VAL A 1 80 ? -1.282 1.424 10.026 1.00 90.38 80 VAL A N 1
ATOM 595 C CA . VAL A 1 80 ? -1.586 0.926 8.675 1.00 90.38 80 VAL A CA 1
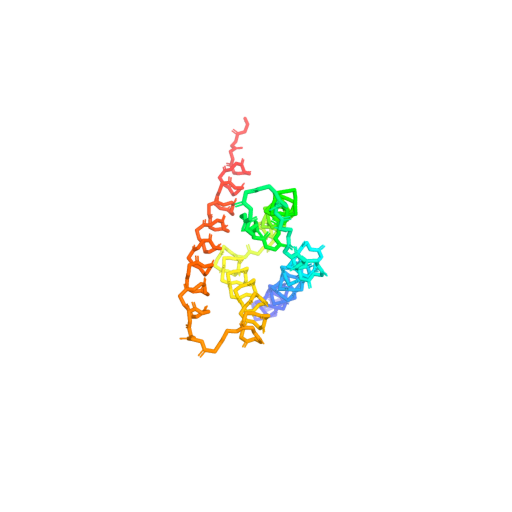ATOM 596 C C . VAL A 1 80 ? -0.814 1.708 7.616 1.00 90.38 80 VAL A C 1
ATOM 598 O O . VAL A 1 80 ? -0.108 1.112 6.806 1.00 90.38 80 VAL A O 1
ATOM 601 N N . VAL A 1 81 ? -0.902 3.040 7.663 1.00 93.31 81 VAL A N 1
ATOM 602 C CA . VAL A 1 81 ? -0.267 3.927 6.678 1.00 93.31 81 VAL A CA 1
ATOM 603 C C . VAL A 1 81 ? 1.254 3.785 6.704 1.00 93.31 81 VAL A C 1
ATOM 605 O O . VAL A 1 81 ? 1.870 3.582 5.659 1.00 93.31 81 VAL A O 1
ATOM 608 N N . ALA A 1 82 ? 1.863 3.839 7.892 1.00 93.44 82 ALA A N 1
ATOM 609 C CA . ALA A 1 82 ? 3.314 3.763 8.026 1.00 93.44 82 ALA A CA 1
ATOM 610 C C . ALA A 1 82 ? 3.857 2.395 7.592 1.00 93.44 82 ALA A C 1
ATOM 612 O O . ALA A 1 82 ? 4.819 2.338 6.831 1.00 93.44 82 ALA A O 1
ATOM 613 N N . VAL A 1 83 ? 3.234 1.295 8.033 1.00 93.50 83 VAL A N 1
ATOM 614 C CA . VAL A 1 83 ? 3.700 -0.058 7.694 1.00 93.50 83 VAL A CA 1
ATOM 615 C C . VAL A 1 83 ? 3.585 -0.308 6.196 1.00 93.50 83 VAL A C 1
ATOM 617 O O . VAL A 1 83 ? 4.555 -0.753 5.589 1.00 93.50 83 VAL A O 1
ATOM 620 N N . MET A 1 84 ? 2.442 0.008 5.579 1.00 93.94 84 MET A N 1
ATOM 621 C CA . MET A 1 84 ? 2.263 -0.226 4.145 1.00 93.94 84 MET A CA 1
ATOM 622 C C . MET A 1 84 ? 3.235 0.606 3.304 1.00 93.94 84 MET A C 1
ATOM 624 O O . MET A 1 84 ? 3.854 0.069 2.386 1.00 93.94 84 MET A O 1
ATOM 628 N N . ALA A 1 85 ? 3.407 1.891 3.632 1.00 93.31 85 ALA A N 1
ATOM 629 C CA . ALA A 1 85 ? 4.323 2.765 2.907 1.00 93.31 85 ALA A CA 1
ATOM 630 C C . ALA A 1 85 ? 5.779 2.310 3.031 1.00 93.31 85 ALA A C 1
ATOM 632 O O . ALA A 1 85 ? 6.462 2.181 2.015 1.00 93.31 85 ALA A O 1
ATOM 633 N N . VAL A 1 86 ? 6.246 2.018 4.248 1.00 93.94 86 VAL A N 1
ATOM 634 C CA . VAL A 1 86 ? 7.634 1.601 4.479 1.00 93.94 86 VAL A CA 1
ATOM 635 C C . VAL A 1 86 ? 7.915 0.251 3.829 1.00 93.94 86 VAL A C 1
ATOM 637 O O . VAL A 1 86 ? 8.897 0.123 3.104 1.00 93.94 86 VAL A O 1
ATOM 640 N N . VAL A 1 87 ? 7.058 -0.748 4.047 1.00 93.25 87 VAL A N 1
ATOM 641 C CA . VAL A 1 87 ? 7.329 -2.118 3.593 1.00 93.25 87 VAL A CA 1
ATOM 642 C C . VAL A 1 87 ? 7.274 -2.233 2.076 1.00 93.25 87 VAL A C 1
ATOM 644 O O . VAL A 1 87 ? 8.168 -2.836 1.489 1.00 93.25 87 VAL A O 1
ATOM 647 N N . PHE A 1 88 ? 6.269 -1.639 1.428 1.00 89.75 88 PHE A N 1
ATOM 648 C CA . PHE A 1 88 ? 6.158 -1.712 -0.028 1.00 89.75 88 PHE A CA 1
ATOM 649 C C . PHE A 1 88 ? 7.292 -0.947 -0.721 1.00 89.75 88 PHE A C 1
ATOM 651 O O . PHE A 1 88 ? 7.894 -1.457 -1.662 1.00 89.75 88 PHE A O 1
ATOM 658 N N . THR A 1 89 ? 7.640 0.242 -0.212 1.00 91.50 89 THR A N 1
ATOM 659 C CA . THR A 1 89 ? 8.774 1.020 -0.738 1.00 91.50 89 THR A CA 1
ATOM 660 C C . THR A 1 89 ? 10.086 0.267 -0.558 1.00 91.50 89 THR A C 1
ATOM 662 O O . THR A 1 89 ? 10.893 0.234 -1.482 1.00 91.50 89 THR A O 1
ATOM 665 N N . ALA A 1 90 ? 10.302 -0.360 0.603 1.00 90.19 90 ALA A N 1
ATOM 666 C CA . ALA A 1 90 ? 11.502 -1.146 0.860 1.00 90.19 90 ALA A CA 1
ATOM 667 C C . ALA A 1 90 ? 11.595 -2.355 -0.080 1.00 90.19 90 ALA A C 1
ATOM 669 O O . ALA A 1 90 ? 12.648 -2.565 -0.671 1.00 90.19 90 ALA A O 1
ATOM 670 N N . ALA A 1 91 ? 10.497 -3.096 -0.265 1.00 88.19 91 ALA A N 1
ATOM 671 C CA . ALA A 1 91 ? 10.454 -4.248 -1.166 1.00 88.19 91 ALA A CA 1
ATOM 672 C C . ALA A 1 91 ? 10.810 -3.852 -2.608 1.00 88.19 91 ALA A C 1
ATOM 674 O O . ALA A 1 91 ? 11.713 -4.440 -3.192 1.00 88.19 91 ALA A O 1
ATOM 675 N N . TRP A 1 92 ? 10.192 -2.786 -3.131 1.00 88.56 92 TRP A N 1
ATOM 676 C CA . TRP A 1 92 ? 10.537 -2.242 -4.448 1.00 88.56 92 TRP A CA 1
ATOM 677 C C . TRP A 1 92 ? 11.993 -1.761 -4.522 1.00 88.56 92 TRP A C 1
ATOM 679 O O . TRP A 1 92 ? 12.682 -2.012 -5.506 1.00 88.56 92 TRP A O 1
ATOM 689 N N . SER A 1 93 ? 12.480 -1.074 -3.483 1.00 86.75 93 SER A N 1
ATOM 690 C CA . SER A 1 93 ? 13.831 -0.492 -3.490 1.00 86.75 93 SER A CA 1
ATOM 691 C C . SER A 1 93 ? 14.918 -1.562 -3.500 1.00 86.75 93 SER A C 1
ATOM 693 O O . SER A 1 93 ? 15.948 -1.359 -4.132 1.00 86.75 93 SER A O 1
ATOM 695 N N . ILE A 1 94 ? 14.692 -2.696 -2.827 1.00 86.44 94 ILE A N 1
ATOM 696 C CA . ILE A 1 94 ? 15.626 -3.830 -2.827 1.00 86.44 94 ILE A CA 1
ATOM 697 C C . ILE A 1 94 ? 15.832 -4.351 -4.254 1.00 86.44 94 ILE A C 1
ATOM 699 O O . ILE A 1 94 ? 16.975 -4.555 -4.658 1.00 86.44 94 ILE A O 1
ATOM 703 N N . ASP A 1 95 ? 14.754 -4.492 -5.027 1.00 82.12 95 ASP A N 1
ATOM 704 C CA . ASP A 1 95 ? 14.846 -4.932 -6.422 1.00 82.12 95 ASP A CA 1
ATOM 705 C C . ASP A 1 95 ? 15.436 -3.834 -7.325 1.00 82.12 95 ASP A C 1
ATOM 707 O O . ASP A 1 95 ? 16.261 -4.114 -8.195 1.00 82.12 95 ASP A O 1
ATOM 711 N N . ALA A 1 96 ? 15.076 -2.566 -7.096 1.00 80.94 96 ALA A N 1
ATOM 712 C CA . ALA A 1 96 ? 15.548 -1.441 -7.905 1.00 80.94 96 ALA A CA 1
ATOM 713 C C . ALA A 1 96 ? 17.059 -1.185 -7.768 1.00 80.94 96 ALA A C 1
ATOM 715 O O . ALA A 1 96 ? 17.720 -0.883 -8.760 1.00 80.94 96 ALA A O 1
ATOM 716 N N . VAL A 1 97 ? 17.619 -1.343 -6.562 1.00 80.69 97 VAL A N 1
ATOM 717 C CA . VAL A 1 97 ? 19.061 -1.172 -6.305 1.00 80.69 97 VAL A CA 1
ATOM 718 C C . VAL A 1 97 ? 19.904 -2.165 -7.107 1.00 80.69 97 VAL A C 1
ATOM 720 O O . VAL A 1 97 ? 21.015 -1.833 -7.505 1.00 80.69 97 VAL A O 1
ATOM 723 N N . GLY A 1 98 ? 19.390 -3.367 -7.380 1.00 72.56 98 GLY A N 1
ATOM 724 C CA . GLY A 1 98 ? 20.120 -4.380 -8.146 1.00 72.56 98 GLY A CA 1
ATOM 725 C C . GLY A 1 98 ? 20.266 -4.070 -9.641 1.00 72.56 98 GLY A C 1
ATOM 726 O O . GLY A 1 98 ? 21.071 -4.718 -10.306 1.00 72.56 98 GLY A O 1
ATOM 727 N N . GLY A 1 99 ? 19.493 -3.117 -10.176 1.00 67.50 99 GLY A N 1
ATOM 728 C CA . GLY A 1 99 ? 19.421 -2.832 -11.613 1.00 67.50 99 GLY A CA 1
ATOM 729 C C . GLY A 1 99 ? 19.756 -1.397 -12.021 1.00 67.50 99 GLY A C 1
ATOM 730 O O . GLY A 1 99 ? 19.643 -1.088 -13.207 1.00 67.50 99 GLY A O 1
ATOM 731 N N . ASP A 1 100 ? 20.127 -0.523 -11.080 1.00 68.94 100 ASP A N 1
ATOM 732 C CA . ASP A 1 100 ? 20.348 0.900 -11.346 1.00 68.94 100 ASP A CA 1
ATOM 733 C C . ASP A 1 100 ? 21.663 1.433 -10.752 1.00 68.94 100 ASP A C 1
ATOM 735 O O . ASP A 1 100 ? 21.762 1.704 -9.556 1.00 68.94 100 ASP A O 1
ATOM 739 N N . ASP A 1 101 ? 22.645 1.683 -11.622 1.00 72.62 101 ASP A N 1
ATOM 740 C CA . ASP A 1 101 ? 23.926 2.310 -11.264 1.00 72.62 101 ASP A CA 1
ATOM 741 C C . ASP A 1 101 ? 23.848 3.851 -11.185 1.00 72.62 101 ASP A C 1
ATOM 743 O O . ASP A 1 101 ? 24.789 4.506 -10.734 1.00 72.62 101 ASP A O 1
ATOM 747 N N . SER A 1 102 ? 22.743 4.464 -11.630 1.00 81.12 102 SER A N 1
ATOM 748 C CA . SER A 1 102 ? 22.609 5.925 -11.740 1.00 81.12 102 SER A CA 1
ATOM 749 C C . SER A 1 102 ? 22.083 6.608 -10.470 1.00 81.12 102 SER A C 1
ATOM 751 O O . SER A 1 102 ? 22.207 7.826 -10.326 1.00 81.12 102 SER A O 1
ATOM 753 N N . GLY A 1 103 ? 21.498 5.844 -9.541 1.00 77.88 103 GLY A N 1
ATOM 754 C CA . GLY A 1 103 ? 20.893 6.367 -8.310 1.00 77.88 103 GLY A CA 1
ATOM 755 C C . GLY A 1 103 ? 19.473 6.926 -8.478 1.00 77.88 103 GLY A C 1
ATOM 756 O O . GLY A 1 103 ? 18.884 7.406 -7.504 1.00 77.88 103 GLY A O 1
ATOM 757 N N . LEU A 1 104 ? 18.890 6.843 -9.680 1.00 85.88 104 LEU A N 1
ATOM 758 C CA . LEU A 1 104 ? 17.498 7.222 -9.954 1.00 85.88 104 LEU A CA 1
ATOM 759 C C . LEU A 1 104 ? 16.489 6.399 -9.142 1.00 85.88 104 LEU A C 1
ATOM 761 O O . LEU A 1 104 ? 15.382 6.879 -8.871 1.00 85.88 104 LEU A O 1
ATOM 765 N N . TRP A 1 105 ? 16.879 5.211 -8.683 1.00 85.00 105 TRP A N 1
ATOM 766 C CA . TRP A 1 105 ? 16.088 4.388 -7.775 1.00 85.00 105 TRP A CA 1
ATOM 767 C C . TRP A 1 105 ? 15.642 5.156 -6.519 1.00 85.00 105 TRP A C 1
ATOM 769 O O . TRP A 1 105 ? 14.529 4.940 -6.048 1.00 85.00 105 TRP A O 1
ATOM 779 N N . VAL A 1 106 ? 16.429 6.117 -6.011 1.00 86.56 106 VAL A N 1
ATOM 780 C CA . VAL A 1 106 ? 16.058 6.920 -4.827 1.00 86.56 106 VAL A CA 1
ATOM 781 C C . VAL A 1 106 ? 14.851 7.815 -5.112 1.00 86.56 106 VAL A C 1
ATOM 783 O O . VAL A 1 106 ? 13.952 7.948 -4.278 1.00 86.56 106 VAL A O 1
ATOM 786 N N . VAL A 1 107 ? 14.797 8.414 -6.304 1.00 88.50 107 VAL A N 1
ATOM 787 C CA . VAL A 1 107 ? 13.661 9.244 -6.730 1.0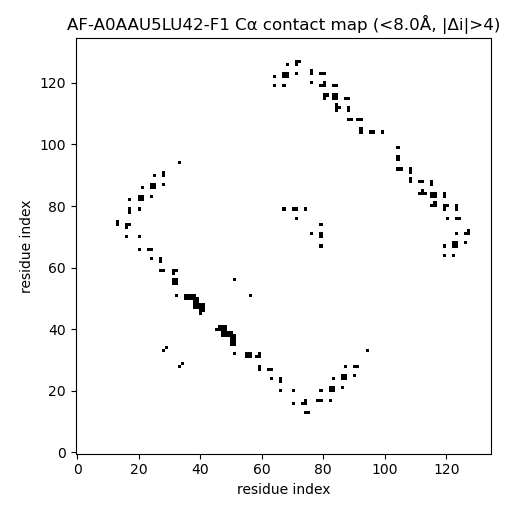0 88.50 107 VAL A CA 1
ATOM 788 C C . VAL A 1 107 ? 12.419 8.373 -6.903 1.00 88.50 107 VAL A C 1
ATOM 790 O O . VAL A 1 107 ? 11.341 8.738 -6.430 1.00 88.50 107 VAL A O 1
ATOM 793 N N . GLY A 1 108 ? 12.577 7.189 -7.502 1.00 85.69 108 GLY A N 1
ATOM 794 C CA . GLY A 1 108 ? 11.499 6.204 -7.609 1.00 85.69 108 GLY A CA 1
ATOM 795 C C . GLY A 1 108 ? 10.965 5.776 -6.239 1.00 85.69 108 GLY A C 1
ATOM 796 O O . GLY A 1 108 ? 9.756 5.815 -6.010 1.00 85.69 108 GLY A O 1
ATOM 797 N N . ALA A 1 109 ? 11.856 5.482 -5.289 1.00 88.06 109 ALA A N 1
ATOM 798 C CA . ALA A 1 109 ? 11.490 5.133 -3.920 1.00 88.06 109 ALA A CA 1
ATOM 799 C C . ALA A 1 109 ? 10.708 6.264 -3.237 1.00 88.06 109 ALA A C 1
ATOM 801 O O . ALA A 1 109 ? 9.689 6.009 -2.594 1.00 88.06 109 ALA A O 1
ATOM 802 N N . ALA A 1 110 ? 11.124 7.523 -3.417 1.00 90.31 110 ALA A N 1
ATOM 803 C CA . ALA A 1 110 ? 10.411 8.676 -2.872 1.00 90.31 110 ALA A CA 1
ATOM 804 C C . ALA A 1 110 ? 8.994 8.809 -3.455 1.00 90.31 110 ALA A C 1
ATOM 806 O O . ALA A 1 110 ? 8.036 9.028 -2.710 1.00 90.31 110 ALA A O 1
ATOM 807 N N . MET A 1 111 ? 8.831 8.627 -4.770 1.00 90.12 111 MET A N 1
ATOM 808 C CA . MET A 1 111 ? 7.512 8.662 -5.410 1.00 90.12 111 MET A CA 1
ATOM 809 C C . MET A 1 111 ? 6.603 7.532 -4.913 1.00 90.12 111 MET A C 1
ATOM 811 O O . MET A 1 111 ? 5.429 7.774 -4.626 1.00 90.12 111 MET A O 1
ATOM 815 N N . ILE A 1 112 ? 7.140 6.319 -4.751 1.00 90.69 112 ILE A N 1
ATOM 816 C CA . ILE A 1 112 ? 6.389 5.173 -4.220 1.00 90.69 112 ILE A CA 1
ATOM 817 C C . ILE A 1 112 ? 5.989 5.414 -2.769 1.00 90.69 112 ILE A C 1
ATOM 819 O O . ILE A 1 112 ? 4.832 5.187 -2.419 1.00 90.69 112 ILE A O 1
ATOM 823 N N . ALA A 1 113 ? 6.894 5.937 -1.941 1.00 90.81 113 ALA A N 1
ATOM 824 C CA . ALA A 1 113 ? 6.596 6.263 -0.552 1.00 90.81 113 ALA A CA 1
ATOM 825 C C . ALA A 1 113 ? 5.438 7.264 -0.445 1.00 90.81 113 ALA A C 1
ATOM 827 O O . ALA A 1 113 ? 4.510 7.056 0.342 1.00 90.81 113 ALA A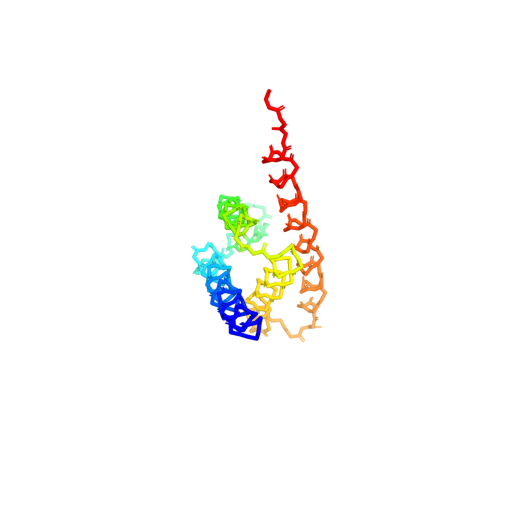 O 1
ATOM 828 N N . VAL A 1 114 ? 5.446 8.320 -1.267 1.00 93.62 114 VAL A N 1
ATOM 829 C CA . VAL A 1 114 ? 4.356 9.307 -1.322 1.00 93.62 114 VAL A CA 1
ATOM 830 C C . VAL A 1 114 ? 3.055 8.655 -1.792 1.00 93.62 114 VAL A C 1
ATOM 832 O O . VAL A 1 114 ? 2.029 8.791 -1.121 1.00 93.62 114 VAL A O 1
ATOM 835 N N . GLY A 1 115 ? 3.092 7.908 -2.899 1.00 90.56 115 GLY A N 1
ATOM 836 C CA . GLY A 1 115 ? 1.918 7.233 -3.455 1.00 90.56 115 GLY A CA 1
ATOM 837 C C . GLY A 1 115 ? 1.286 6.245 -2.473 1.00 90.56 115 GLY A C 1
ATOM 838 O O . GLY A 1 115 ? 0.077 6.284 -2.248 1.00 90.56 115 GLY A O 1
ATOM 839 N N . MET A 1 116 ? 2.099 5.420 -1.814 1.00 93.62 116 MET A N 1
ATOM 840 C CA . MET A 1 116 ? 1.640 4.464 -0.806 1.00 93.62 116 MET A CA 1
ATOM 841 C C . MET A 1 116 ? 1.087 5.151 0.437 1.00 93.62 116 MET A C 1
ATOM 843 O O . MET A 1 116 ? 0.058 4.721 0.962 1.00 93.62 116 MET A O 1
ATOM 847 N N . THR A 1 117 ? 1.726 6.226 0.901 1.00 93.06 117 THR A N 1
ATOM 848 C CA . THR A 1 117 ? 1.241 6.997 2.054 1.00 93.06 117 THR A CA 1
ATOM 849 C C . THR A 1 117 ? -0.142 7.570 1.764 1.00 93.06 117 THR A C 1
ATOM 851 O O . THR A 1 117 ? -1.071 7.359 2.541 1.00 93.06 117 THR A O 1
ATOM 854 N N . LEU A 1 118 ? -0.311 8.241 0.621 1.00 93.88 118 LEU A N 1
ATOM 855 C CA . LEU A 1 118 ? -1.592 8.829 0.233 1.00 93.88 118 LEU A CA 1
ATOM 856 C C . LEU A 1 118 ? -2.654 7.754 -0.027 1.00 93.88 118 LEU A C 1
ATOM 858 O O . LEU A 1 118 ? -3.763 7.854 0.493 1.00 93.88 118 LEU A O 1
ATOM 862 N N . GLY A 1 119 ? -2.317 6.704 -0.778 1.00 90.00 119 GLY A N 1
ATOM 863 C CA . GLY A 1 119 ? -3.244 5.626 -1.126 1.00 90.00 119 GLY A CA 1
ATOM 864 C C . GLY A 1 119 ? -3.748 4.855 0.095 1.00 90.00 119 GLY A C 1
ATOM 865 O O . GLY A 1 119 ? -4.957 4.662 0.257 1.00 90.00 119 GLY A O 1
ATOM 866 N N . SER A 1 120 ? -2.844 4.470 1.000 1.00 89.69 120 SER A N 1
ATOM 867 C CA . SER A 1 120 ? -3.213 3.789 2.248 1.00 89.69 120 SER A CA 1
ATOM 868 C C . SER A 1 120 ? -4.001 4.706 3.185 1.00 89.69 120 SER A C 1
ATOM 870 O O . SER A 1 120 ? -4.985 4.259 3.778 1.00 89.69 120 SER A O 1
ATOM 872 N N . LEU A 1 121 ? -3.648 5.995 3.272 1.00 93.50 121 LEU A N 1
ATOM 873 C CA . LEU A 1 121 ? -4.382 6.981 4.064 1.00 93.50 121 LEU A CA 1
ATOM 874 C C . LEU A 1 121 ? -5.817 7.144 3.558 1.00 93.50 121 LEU A C 1
ATOM 876 O O . LEU A 1 121 ? -6.754 6.984 4.339 1.00 93.50 121 LEU A O 1
ATOM 880 N N . ILE A 1 122 ? -5.993 7.413 2.260 1.00 93.38 122 ILE A N 1
ATOM 881 C CA . ILE A 1 122 ? -7.308 7.598 1.633 1.00 93.38 122 ILE A CA 1
ATOM 882 C C . ILE A 1 122 ? -8.166 6.349 1.833 1.00 93.38 122 ILE A C 1
ATOM 884 O O . ILE A 1 122 ? -9.297 6.457 2.301 1.00 93.38 122 ILE A O 1
ATOM 888 N N . THR A 1 123 ? -7.619 5.163 1.553 1.00 91.25 123 THR A N 1
ATOM 889 C CA . THR A 1 123 ? -8.350 3.892 1.679 1.00 91.25 123 THR A CA 1
ATOM 890 C C . THR A 1 123 ? -8.780 3.635 3.122 1.00 91.25 123 THR A C 1
ATOM 892 O O . THR A 1 123 ? -9.940 3.311 3.391 1.00 91.25 123 THR A O 1
ATOM 895 N N . THR A 1 124 ? -7.868 3.829 4.077 1.00 90.44 124 THR A N 1
ATOM 896 C CA . THR A 1 124 ? -8.141 3.589 5.500 1.00 90.44 124 THR A CA 1
ATOM 897 C C . THR A 1 124 ? -9.160 4.593 6.044 1.00 90.44 124 THR A C 1
ATOM 899 O O . THR A 1 124 ? -10.075 4.209 6.775 1.00 90.44 124 THR A O 1
ATOM 902 N N . LEU A 1 125 ? -9.046 5.873 5.675 1.00 92.00 125 LEU A N 1
ATOM 903 C CA . LEU A 1 125 ? -10.008 6.905 6.063 1.00 92.00 125 LEU A CA 1
ATOM 904 C C . LEU A 1 125 ? -11.384 6.647 5.454 1.00 92.00 125 LEU A C 1
ATOM 906 O O . LEU A 1 125 ? -12.368 6.650 6.187 1.00 92.00 125 LEU A O 1
ATOM 910 N N . ALA A 1 126 ? -11.459 6.371 4.151 1.00 91.38 126 ALA A N 1
ATOM 911 C CA . ALA A 1 126 ? -12.714 6.064 3.472 1.00 91.38 126 ALA A CA 1
ATOM 912 C C . ALA A 1 126 ? -13.421 4.871 4.127 1.00 91.38 126 ALA A C 1
ATOM 914 O O . ALA A 1 126 ? -14.605 4.958 4.442 1.00 91.38 126 ALA A O 1
ATOM 915 N N . THR A 1 127 ? -12.680 3.800 4.427 1.00 91.69 127 THR A N 1
ATOM 916 C CA . THR A 1 127 ? -13.230 2.612 5.098 1.00 91.69 127 THR A CA 1
ATOM 917 C C . THR A 1 127 ? -13.816 2.960 6.463 1.00 91.69 127 THR A C 1
ATOM 919 O O . THR A 1 127 ? -14.945 2.585 6.771 1.00 91.69 127 THR A O 1
ATOM 922 N N . ARG A 1 128 ? -13.088 3.735 7.275 1.00 89.12 128 ARG A N 1
ATOM 923 C CA . ARG A 1 128 ? -13.551 4.156 8.606 1.00 89.12 128 ARG A CA 1
ATOM 924 C C . ARG A 1 128 ? -14.762 5.078 8.546 1.00 89.12 128 ARG A C 1
ATOM 926 O O . ARG A 1 128 ? -15.669 4.944 9.359 1.00 89.12 128 ARG A O 1
ATOM 933 N N . LEU A 1 129 ? -14.777 6.012 7.598 1.00 89.88 129 LEU A N 1
ATOM 934 C CA . LEU A 1 129 ? -15.901 6.922 7.404 1.00 89.88 129 LEU A CA 1
ATOM 935 C C . LEU A 1 129 ? -17.157 6.158 6.991 1.00 89.88 129 LEU A C 1
ATOM 937 O O . LEU A 1 129 ? -18.221 6.433 7.532 1.00 89.88 129 LEU A O 1
ATOM 941 N N . LEU A 1 130 ? -17.031 5.186 6.084 1.00 90.06 130 LEU A N 1
ATOM 942 C CA . LEU A 1 130 ? -18.145 4.345 5.646 1.00 90.06 130 LEU A CA 1
ATOM 943 C C . LEU A 1 130 ? -18.648 3.426 6.765 1.00 90.06 130 LEU A C 1
ATOM 945 O O . LEU A 1 130 ? -19.855 3.315 6.951 1.00 90.06 130 LEU A O 1
ATOM 949 N N . ALA A 1 131 ? -17.747 2.823 7.543 1.00 86.19 131 ALA A N 1
ATOM 950 C CA . ALA A 1 131 ? -18.105 1.926 8.643 1.00 86.19 131 ALA A CA 1
ATOM 951 C C . ALA A 1 131 ? -18.824 2.632 9.809 1.00 86.19 131 ALA A C 1
ATOM 953 O O . ALA A 1 131 ? -19.585 1.997 10.532 1.00 86.19 131 ALA A O 1
ATOM 954 N N . ASN A 1 132 ? -18.599 3.937 9.989 1.00 82.56 132 ASN A N 1
ATOM 955 C CA . ASN A 1 132 ? -19.184 4.728 11.075 1.00 82.56 132 ASN A CA 1
ATOM 956 C C . ASN A 1 132 ? -20.480 5.460 10.683 1.00 82.56 132 ASN A C 1
ATOM 958 O O . ASN A 1 132 ? -20.972 6.273 11.468 1.00 82.56 132 ASN A O 1
ATOM 962 N N . ARG A 1 133 ? -21.034 5.229 9.484 1.00 79.75 133 ARG A N 1
ATOM 963 C CA . ARG A 1 133 ? -22.307 5.849 9.091 1.00 79.75 133 ARG A CA 1
ATOM 964 C C . ARG A 1 133 ? -23.480 5.139 9.779 1.00 79.75 133 ARG A C 1
ATOM 966 O O . ARG A 1 133 ? -23.624 3.935 9.577 1.00 79.75 133 ARG A O 1
ATOM 973 N N . PRO A 1 134 ? -24.322 5.849 10.558 1.00 58.03 134 PRO A N 1
ATOM 974 C CA . PRO A 1 134 ? -25.590 5.284 10.999 1.00 58.03 134 PRO A CA 1
ATOM 975 C C . PRO A 1 134 ? -26.484 5.092 9.765 1.00 58.03 134 PRO A C 1
ATOM 977 O O . PRO A 1 134 ? -26.621 6.017 8.961 1.00 58.03 134 PRO A O 1
ATOM 980 N N . LEU A 1 135 ? -27.003 3.873 9.596 1.00 60.09 135 LEU A N 1
ATOM 981 C CA . LEU A 1 135 ? -28.017 3.534 8.592 1.00 60.09 135 LEU A CA 1
ATOM 982 C C . LEU A 1 135 ? -29.364 4.174 8.941 1.00 60.09 135 LEU A C 1
ATOM 984 O O . LEU A 1 135 ? -29.672 4.248 10.154 1.00 60.09 135 LEU A O 1
#

Radius of gyration: 18.33 Å; Cα contacts (8 Å, |Δi|>4): 118; chains: 1; bounding box: 52×22×73 Å

Sequence (135 aa):
MNTTTVAKRKAGSELAGALALAVATGATWYGWLGWDTQRTIDPITQHSTGPYEPWQVVGCLATLVAVAIVASFRLHLVTVVAVMAVVFTAAWSIDAVGGDDSGLWVVGAAMIAVGMTLGSLITTLATRLLANRPL

Solvent-accessible surface area (backbone atoms only — not comparable to full-atom values): 7422 Å² total; per-residue (Å²): 136,63,71,68,61,55,53,53,51,52,52,51,52,46,50,54,50,51,52,52,49,35,52,53,40,38,48,43,44,50,74,42,58,65,75,54,64,66,61,52,62,41,89,83,77,68,47,70,46,70,37,64,56,72,67,37,56,52,51,36,51,54,49,53,51,53,53,38,48,62,43,49,80,78,45,56,70,66,57,54,24,51,42,48,14,52,37,40,28,49,55,52,41,60,60,39,60,78,77,46,95,82,56,60,51,60,58,52,34,52,52,44,31,52,51,35,33,52,51,40,43,52,48,32,49,52,48,52,56,61,73,67,55,84,129

Secondary structure (DSSP, 8-state):
--HHHHHHHHHHHHHHHHHHHHHHHHHHHHHHTSS--PPPBPTTT--B--SS-HHHHHHHHHHHHHHHHHHHTTS-HHHHHHHHHHHHHHHHHHHHHTT-SSSTHHHHHHHHHHHHHHHHHHHHHHHHHHHT---